Protein AF-A0A920IAW0-F1 (afdb_monomer_lite)

pLDDT: mean 85.75, std 12.84, range [50.53, 95.38]

Foldseek 3Di:
DADDVPDPFADFDFDDDQKTATDDRNAGAAWIFGADPVRHTDDIAGDDRNHTDDDPPPPPD

Sequence (61 aa):
MFYLKFSDIPFSGELEGIQQGLVSEGK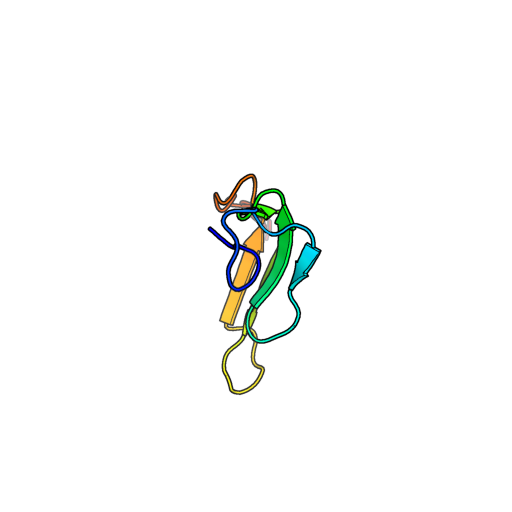KQGQWLEFWVTGQLKNKGEYNNGKKKWVVAFVLH

Secondary structure (DSSP, 8-state):
--B-TTSSSBP-EEE-SSEEEEEETTEEEEEEEEE-TTS-EEEEEEEETTEEE--------

Radius of gyration: 13.48 Å; chains: 1; bounding box: 40×33×23 Å

Structure (mmCIF, N/CA/C/O backbone):
data_AF-A0A920IAW0-F1
#
_entry.id   AF-A0A920IAW0-F1
#
loop_
_atom_site.group_PDB
_atom_site.id
_atom_site.type_symbol
_atom_site.label_atom_id
_atom_site.label_alt_id
_atom_site.label_comp_id
_atom_site.label_asym_id
_atom_site.label_entity_id
_atom_site.label_seq_id
_atom_site.pdbx_PDB_ins_code
_atom_site.Cartn_x
_atom_site.Cartn_y
_atom_site.Cartn_z
_atom_site.occupancy
_atom_site.B_iso_or_equiv
_atom_site.auth_seq_id
_atom_site.auth_comp_id
_atom_site.auth_asym_id
_atom_site.auth_atom_id
_atom_site.pdbx_PDB_model_num
ATOM 1 N N . MET A 1 1 ? -12.599 0.957 0.554 1.00 72.94 1 MET A N 1
ATOM 2 C CA . MET A 1 1 ? -12.698 -0.001 1.672 1.00 72.94 1 MET A CA 1
ATOM 3 C C . MET A 1 1 ? -12.418 -1.397 1.137 1.00 72.94 1 MET A C 1
ATOM 5 O O . MET A 1 1 ? -12.822 -1.668 0.013 1.00 72.94 1 MET A O 1
ATOM 9 N N . PHE A 1 2 ? -11.733 -2.240 1.910 1.00 80.31 2 PHE A N 1
ATOM 10 C CA . PHE A 1 2 ? -11.464 -3.649 1.606 1.00 80.31 2 PHE A CA 1
ATOM 11 C C . PHE A 1 2 ? -12.412 -4.558 2.400 1.00 80.31 2 PHE A C 1
ATOM 13 O O . PHE A 1 2 ? -12.601 -4.352 3.599 1.00 80.31 2 PHE A O 1
ATOM 20 N N . TYR A 1 3 ? -12.962 -5.574 1.743 1.00 83.06 3 TYR A N 1
ATOM 21 C CA . TYR A 1 3 ? -13.899 -6.540 2.322 1.00 83.06 3 TYR A CA 1
ATOM 22 C C . TYR A 1 3 ? -13.446 -7.963 2.000 1.00 83.06 3 TYR A C 1
ATOM 24 O O . TYR A 1 3 ? -12.764 -8.183 0.993 1.00 83.06 3 TYR A O 1
ATOM 32 N N . LEU A 1 4 ? -13.828 -8.929 2.838 1.00 77.31 4 LEU A N 1
ATOM 33 C CA . LEU A 1 4 ? -13.663 -10.344 2.510 1.00 77.31 4 LEU A CA 1
ATOM 34 C C . LEU A 1 4 ? -14.512 -10.696 1.280 1.00 77.31 4 LEU A C 1
ATOM 36 O O . LEU A 1 4 ? -15.627 -10.205 1.106 1.00 77.31 4 LEU A O 1
ATOM 40 N N . LYS A 1 5 ? -13.982 -11.552 0.401 1.00 82.06 5 LYS A N 1
ATOM 41 C CA . LYS A 1 5 ? -14.678 -11.943 -0.830 1.00 82.06 5 LYS A CA 1
ATOM 42 C C . LYS A 1 5 ? -16.035 -12.570 -0.472 1.00 82.06 5 LYS A C 1
ATOM 44 O O . LYS A 1 5 ? -16.070 -13.561 0.249 1.00 82.06 5 LYS A O 1
ATOM 49 N N . PHE A 1 6 ? -17.118 -11.999 -1.005 1.00 82.94 6 PHE A N 1
ATOM 50 C CA . PHE A 1 6 ? -18.513 -12.408 -0.762 1.00 82.94 6 PHE A CA 1
ATOM 51 C C . PHE A 1 6 ? -19.033 -12.193 0.671 1.00 82.94 6 PHE A C 1
ATOM 53 O O . PHE A 1 6 ? -19.941 -12.897 1.104 1.00 82.94 6 PHE A O 1
ATOM 60 N N . SER A 1 7 ? -18.480 -11.230 1.409 1.00 83.19 7 SER A N 1
ATOM 61 C CA . SER A 1 7 ? -18.940 -10.883 2.754 1.00 83.19 7 SER A CA 1
ATOM 62 C C . SER A 1 7 ? -18.933 -9.369 2.975 1.00 83.19 7 SER A C 1
ATOM 64 O O . SER A 1 7 ? -18.107 -8.660 2.405 1.00 83.19 7 SER A O 1
ATOM 66 N N . ASP A 1 8 ? -19.814 -8.888 3.853 1.00 86.19 8 ASP A N 1
ATOM 67 C CA . ASP A 1 8 ? -19.827 -7.499 4.337 1.00 86.19 8 ASP A CA 1
ATOM 68 C C . ASP A 1 8 ? -18.832 -7.265 5.488 1.00 86.19 8 ASP A C 1
ATOM 70 O O . ASP A 1 8 ? -18.727 -6.164 6.033 1.00 86.19 8 ASP A O 1
ATOM 74 N N . ILE A 1 9 ? -18.076 -8.300 5.869 1.00 84.56 9 ILE A N 1
ATOM 75 C CA . ILE A 1 9 ? -17.059 -8.214 6.913 1.00 84.56 9 I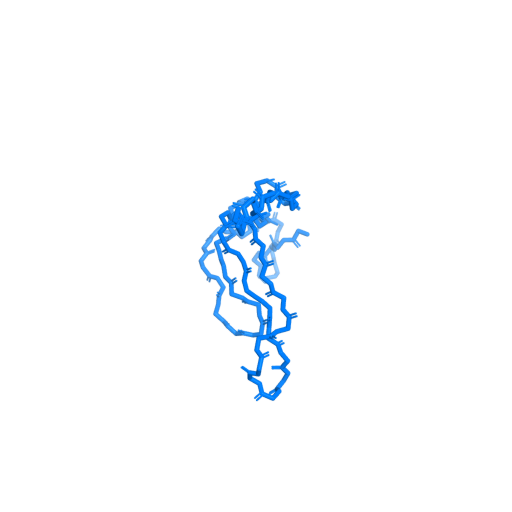LE A CA 1
ATOM 76 C C . ILE A 1 9 ? -15.843 -7.450 6.362 1.00 84.56 9 ILE A C 1
ATOM 78 O O . ILE A 1 9 ? -15.242 -7.873 5.362 1.00 84.56 9 ILE A O 1
ATOM 82 N N . PRO A 1 10 ? -15.446 -6.335 7.001 1.00 86.38 10 PRO A N 1
ATOM 83 C CA . PRO A 1 10 ? -14.265 -5.596 6.592 1.00 86.38 10 PRO A CA 1
ATOM 84 C C . PRO A 1 10 ? -13.008 -6.452 6.768 1.00 86.38 10 PRO A C 1
ATOM 86 O O . PRO A 1 10 ? -12.833 -7.135 7.776 1.00 86.38 10 PRO A O 1
ATOM 89 N N . PHE A 1 11 ? -12.117 -6.401 5.781 1.00 89.00 11 PHE A N 1
ATOM 90 C CA . PHE A 1 11 ? -10.875 -7.169 5.822 1.00 89.00 11 PHE A CA 1
ATOM 91 C C . PHE A 1 11 ? -9.877 -6.558 6.816 1.00 89.00 11 PHE A C 1
ATOM 93 O O . PHE A 1 11 ? -9.705 -5.337 6.851 1.00 89.00 11 PHE A O 1
ATOM 100 N N . SER A 1 12 ? -9.181 -7.414 7.563 1.00 90.44 12 SER A N 1
ATOM 101 C CA . SER A 1 12 ? -8.045 -7.051 8.411 1.00 90.44 12 SER A CA 1
ATOM 102 C C . SER A 1 12 ? -6.909 -8.035 8.154 1.00 90.44 12 SER A C 1
ATOM 104 O O . SER A 1 12 ? -7.106 -9.244 8.259 1.00 90.44 12 SER A O 1
ATOM 106 N N . GLY A 1 13 ? -5.738 -7.521 7.797 1.00 90.88 13 GLY A N 1
ATOM 107 C CA . GLY A 1 13 ? -4.584 -8.329 7.422 1.00 90.88 13 GLY A CA 1
ATOM 108 C C . GLY A 1 13 ? -3.619 -7.579 6.513 1.00 90.88 13 GLY A C 1
ATOM 109 O O . GLY A 1 13 ? -3.839 -6.418 6.159 1.00 90.88 13 GLY A O 1
ATOM 110 N N . GLU A 1 14 ? -2.538 -8.249 6.144 1.00 92.12 14 GLU A N 1
ATOM 111 C CA . GLU A 1 14 ? -1.527 -7.713 5.236 1.00 92.12 14 GLU A CA 1
ATOM 112 C C . GLU A 1 14 ? -1.907 -8.024 3.786 1.00 92.12 14 GLU A C 1
ATOM 114 O O . GLU A 1 14 ? -2.346 -9.129 3.464 1.00 92.12 14 GLU A O 1
ATOM 119 N N . LEU A 1 15 ? -1.785 -7.026 2.910 1.00 92.06 15 LEU A N 1
ATOM 120 C CA . LEU A 1 15 ? -1.873 -7.236 1.469 1.00 92.06 15 LEU A CA 1
ATOM 121 C C . LEU A 1 15 ? -0.478 -7.434 0.892 1.00 92.06 15 LEU A C 1
ATOM 123 O O . LEU A 1 15 ? 0.434 -6.653 1.164 1.00 92.06 15 LEU A O 1
ATOM 127 N N . GLU A 1 16 ? -0.357 -8.433 0.025 1.00 87.81 16 GLU A N 1
ATOM 128 C CA . GLU A 1 16 ? 0.832 -8.705 -0.771 1.00 87.81 16 GLU A CA 1
ATOM 129 C C . GLU A 1 16 ? 0.463 -8.633 -2.263 1.00 87.81 16 GLU A C 1
ATOM 131 O O . GLU A 1 16 ? -0.533 -9.213 -2.698 1.00 87.81 16 GLU A O 1
ATOM 136 N N . GLY A 1 17 ? 1.224 -7.877 -3.062 1.00 90.69 17 GLY A N 1
ATOM 137 C CA . GLY A 1 17 ? 0.982 -7.704 -4.499 1.00 90.69 17 GLY A CA 1
ATOM 138 C C . GLY A 1 17 ? 1.330 -6.300 -4.998 1.00 90.69 17 GLY A C 1
ATOM 139 O O . GLY A 1 17 ? 2.237 -5.654 -4.485 1.00 90.69 17 GLY A O 1
ATOM 140 N N . ILE A 1 18 ? 0.586 -5.795 -5.989 1.00 93.00 18 ILE A N 1
ATOM 141 C CA . ILE A 1 18 ? 0.758 -4.421 -6.511 1.00 93.00 18 ILE A CA 1
ATOM 142 C C . ILE A 1 18 ? 0.411 -3.333 -5.485 1.00 93.00 18 ILE A C 1
ATOM 144 O O . ILE A 1 18 ? 0.817 -2.184 -5.636 1.00 93.00 18 ILE A O 1
ATOM 148 N N . GLN A 1 19 ? -0.342 -3.690 -4.448 1.00 93.44 19 GLN A N 1
ATOM 149 C CA . GLN A 1 19 ? -0.565 -2.877 -3.264 1.00 93.44 19 GLN A CA 1
ATOM 150 C C . GLN A 1 19 ? -0.115 -3.689 -2.059 1.00 93.44 19 GLN A C 1
ATOM 152 O O . GLN A 1 19 ? -0.647 -4.772 -1.827 1.00 93.44 19 GLN A O 1
ATOM 157 N N . GLN A 1 20 ? 0.850 -3.159 -1.315 1.00 95.00 20 GLN A N 1
ATOM 158 C CA . GLN A 1 20 ? 1.361 -3.782 -0.102 1.00 95.00 20 GLN A CA 1
ATOM 159 C C . GLN A 1 20 ? 1.136 -2.873 1.093 1.00 95.00 20 GLN A C 1
ATOM 161 O O . GLN A 1 20 ? 1.361 -1.662 1.013 1.00 95.00 20 GLN A O 1
ATOM 166 N N . GLY A 1 21 ? 0.701 -3.464 2.199 1.00 93.88 21 GLY A N 1
ATOM 167 C CA . GLY A 1 21 ? 0.504 -2.749 3.450 1.00 93.88 21 GLY A CA 1
ATOM 168 C C . GLY A 1 21 ? -0.543 -3.394 4.344 1.00 93.88 21 GLY A C 1
ATOM 169 O O . GLY A 1 21 ? -1.216 -4.357 3.972 1.00 93.88 21 GLY A O 1
ATOM 170 N N . LEU A 1 22 ? -0.681 -2.828 5.538 1.00 94.31 22 LEU A N 1
ATOM 171 C CA . LEU A 1 22 ? -1.618 -3.311 6.540 1.00 94.31 22 LEU A CA 1
ATOM 172 C C . LEU A 1 22 ? -3.009 -2.731 6.292 1.00 94.31 22 LEU A C 1
ATOM 174 O O . LEU A 1 22 ? -3.184 -1.512 6.198 1.00 94.31 22 LEU A O 1
ATOM 178 N N . VAL A 1 23 ? -4.014 -3.596 6.241 1.00 94.31 23 VAL A N 1
ATOM 179 C CA . VAL A 1 23 ? -5.425 -3.222 6.281 1.00 94.31 23 VAL A CA 1
ATOM 180 C C . VAL A 1 23 ? -5.971 -3.534 7.669 1.00 94.31 23 VAL A C 1
ATOM 182 O O . VAL A 1 23 ? -5.770 -4.627 8.190 1.00 94.31 23 VAL A O 1
ATOM 185 N N . SER A 1 24 ? -6.696 -2.587 8.253 1.00 92.50 24 SER A N 1
ATOM 186 C CA . SER A 1 24 ? -7.491 -2.808 9.460 1.00 92.50 24 SER A CA 1
ATOM 187 C C . SER A 1 24 ? -8.882 -2.225 9.256 1.00 92.50 24 SER A C 1
ATOM 189 O O . SER A 1 24 ? -9.009 -1.104 8.753 1.00 92.50 24 SER A O 1
ATOM 191 N N . GLU A 1 25 ? -9.916 -3.005 9.571 1.00 91.38 25 GLU A N 1
ATOM 192 C CA . GLU A 1 25 ? -11.326 -2.638 9.366 1.00 91.38 25 GLU A CA 1
ATOM 193 C C . GLU A 1 25 ? -11.604 -2.138 7.935 1.00 91.38 25 GLU A C 1
ATOM 195 O O . GLU A 1 25 ? -12.314 -1.158 7.692 1.00 91.38 25 GLU A O 1
ATOM 200 N N . GLY A 1 26 ? -10.993 -2.800 6.951 1.00 89.81 26 GLY A N 1
ATOM 201 C CA . GLY 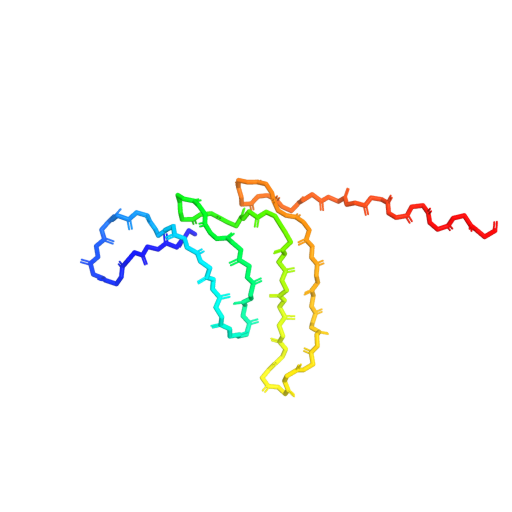A 1 26 ? -11.150 -2.472 5.541 1.00 89.81 26 GLY A CA 1
ATOM 202 C C . GLY A 1 26 ? -10.459 -1.177 5.112 1.00 89.81 26 GLY A C 1
ATOM 203 O O . GLY A 1 26 ? -10.724 -0.676 4.014 1.00 89.81 26 GLY A O 1
ATOM 204 N N . LYS A 1 27 ? -9.575 -0.606 5.935 1.00 92.62 27 LYS A N 1
ATOM 205 C CA . LYS A 1 27 ? -8.881 0.657 5.659 1.00 92.62 27 LYS A CA 1
ATOM 206 C C . LYS A 1 27 ? -7.367 0.509 5.741 1.00 92.62 27 LYS A C 1
ATOM 208 O O . LYS A 1 27 ? -6.840 -0.219 6.575 1.00 92.62 27 LYS A O 1
ATOM 213 N N . LYS A 1 28 ? -6.667 1.265 4.889 1.00 93.81 28 LYS A N 1
ATOM 214 C CA . LYS A 1 28 ? -5.200 1.341 4.870 1.00 93.81 28 LYS A CA 1
ATOM 215 C C . LYS A 1 28 ? -4.661 1.866 6.210 1.00 93.81 28 LYS A C 1
ATOM 217 O O . LYS A 1 28 ? -5.125 2.908 6.687 1.00 93.81 28 LYS A O 1
ATOM 222 N N . GLN A 1 29 ? -3.678 1.172 6.772 1.00 94.88 29 GLN A N 1
ATOM 223 C CA . GLN A 1 29 ? -2.934 1.530 7.978 1.00 94.88 29 GLN A CA 1
ATOM 224 C C . GLN A 1 29 ? -1.420 1.405 7.780 1.00 94.88 29 GLN A C 1
ATOM 226 O O . GLN A 1 29 ? -0.950 0.527 7.061 1.00 94.88 29 GLN A O 1
ATOM 231 N N . GLY A 1 30 ? -0.661 2.267 8.454 1.00 91.69 30 GLY A N 1
ATOM 232 C CA . GLY A 1 30 ? 0.799 2.245 8.452 1.00 91.69 30 GLY A CA 1
ATOM 233 C C . GLY A 1 30 ? 1.407 2.567 7.087 1.00 91.69 30 GLY A C 1
ATOM 234 O O . GLY A 1 30 ? 0.833 3.315 6.294 1.00 91.69 30 GLY A O 1
ATOM 235 N N . GLN A 1 31 ? 2.592 2.025 6.814 1.00 93.75 31 GLN A N 1
ATOM 236 C CA . GLN A 1 31 ? 3.257 2.199 5.523 1.00 93.75 31 GLN A CA 1
ATOM 237 C C . GLN A 1 31 ? 2.531 1.405 4.437 1.00 93.75 31 GLN A C 1
ATOM 239 O O . GLN A 1 31 ? 2.224 0.227 4.607 1.00 93.75 31 GLN A O 1
ATOM 244 N N . TRP A 1 32 ? 2.284 2.063 3.312 1.00 94.56 32 TRP A N 1
ATOM 245 C CA . TRP A 1 32 ? 1.724 1.458 2.116 1.00 94.56 32 TRP A CA 1
ATOM 246 C C . TRP A 1 32 ? 2.620 1.713 0.926 1.00 94.56 32 TRP A C 1
ATOM 248 O O . TRP A 1 32 ? 3.054 2.845 0.687 1.00 94.56 32 TRP A O 1
ATOM 258 N N . LEU A 1 33 ? 2.824 0.654 0.158 1.00 94.94 33 LEU A N 1
ATOM 259 C CA . LEU A 1 33 ? 3.570 0.655 -1.082 1.00 94.94 33 LEU A CA 1
ATOM 260 C C . LEU A 1 33 ? 2.619 0.305 -2.222 1.00 94.94 33 LEU A C 1
ATOM 262 O O . LEU A 1 33 ? 1.739 -0.546 -2.104 1.00 94.94 33 LEU A O 1
ATOM 266 N N . GLU A 1 34 ? 2.796 0.994 -3.335 1.00 93.38 34 GLU A N 1
ATOM 267 C CA . GLU A 1 34 ? 2.103 0.729 -4.584 1.00 93.38 34 GLU A CA 1
ATOM 268 C C . GLU A 1 34 ? 3.151 0.524 -5.661 1.00 93.38 34 GLU A C 1
ATOM 270 O O . GLU A 1 34 ? 4.072 1.332 -5.790 1.00 93.38 34 GLU A O 1
ATOM 275 N N . PHE A 1 35 ? 2.997 -0.536 -6.442 1.00 93.81 35 PHE A N 1
ATOM 276 C CA . PHE A 1 35 ? 3.920 -0.921 -7.496 1.00 93.81 35 PHE A CA 1
ATOM 277 C C . PHE A 1 35 ? 3.227 -0.864 -8.852 1.00 93.81 35 PHE A C 1
ATOM 279 O O . PHE A 1 35 ? 2.014 -1.054 -8.979 1.00 93.81 35 PHE A O 1
ATOM 286 N N . TRP A 1 36 ? 4.008 -0.600 -9.890 1.00 94.12 36 TRP A N 1
ATOM 287 C CA . TRP A 1 36 ? 3.593 -0.871 -11.258 1.00 94.12 36 TRP A CA 1
ATOM 288 C C . TRP A 1 36 ? 3.528 -2.380 -11.504 1.00 94.12 36 TRP A C 1
ATOM 290 O O . TRP A 1 36 ? 4.161 -3.161 -10.798 1.00 94.12 36 TRP A O 1
ATOM 300 N N . VAL A 1 37 ? 2.830 -2.794 -12.565 1.00 94.12 37 VAL A N 1
ATOM 301 C CA . VAL A 1 37 ? 2.829 -4.202 -13.018 1.00 94.12 37 VAL A CA 1
ATOM 302 C C . VAL A 1 37 ? 4.250 -4.681 -13.351 1.00 94.12 37 VAL A C 1
ATOM 304 O O . VAL A 1 37 ? 4.553 -5.860 -13.233 1.00 94.12 37 VAL A O 1
ATOM 307 N N . THR A 1 38 ? 5.148 -3.753 -13.693 1.00 95.06 38 THR A N 1
ATOM 308 C CA . THR A 1 38 ? 6.581 -4.004 -13.901 1.00 95.06 38 THR A CA 1
ATOM 309 C C . THR A 1 38 ? 7.361 -4.282 -12.608 1.00 95.06 38 THR A C 1
ATOM 311 O O . THR A 1 38 ? 8.558 -4.540 -12.674 1.00 95.06 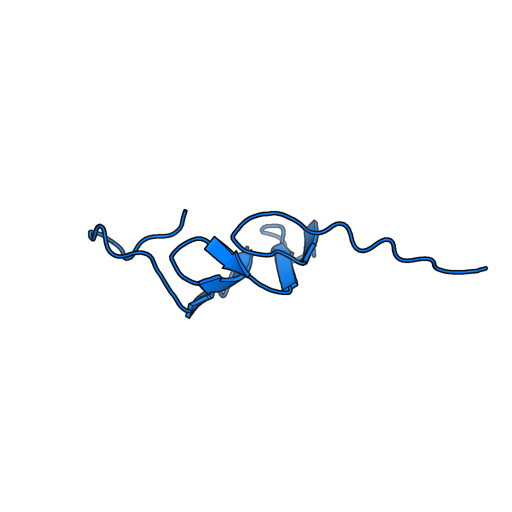38 THR A O 1
ATOM 314 N N . GLY A 1 39 ? 6.728 -4.188 -11.434 1.00 92.75 39 GLY A N 1
ATOM 315 C CA . GLY A 1 39 ? 7.354 -4.372 -10.120 1.00 92.75 39 GLY A CA 1
ATOM 316 C C . GLY A 1 39 ? 8.067 -3.133 -9.569 1.00 92.75 39 GLY A C 1
ATOM 317 O O . GLY A 1 39 ? 8.545 -3.153 -8.439 1.00 92.75 39 GLY A O 1
ATOM 318 N N . GLN A 1 40 ? 8.132 -2.032 -10.323 1.00 95.38 40 GLN A N 1
ATOM 319 C CA . GLN A 1 40 ? 8.762 -0.792 -9.856 1.00 95.38 40 GLN A CA 1
ATOM 320 C C . GLN A 1 40 ? 7.875 -0.053 -8.850 1.00 95.38 40 GLN A C 1
ATOM 322 O O . GLN A 1 40 ? 6.659 0.035 -9.038 1.00 95.38 40 GLN A O 1
ATOM 327 N N . LEU A 1 41 ? 8.485 0.532 -7.813 1.00 93.06 41 LEU A N 1
ATOM 328 C CA . LEU A 1 41 ? 7.770 1.331 -6.819 1.00 93.06 41 LEU A CA 1
ATOM 329 C C . LEU A 1 41 ? 7.143 2.562 -7.486 1.00 93.06 41 LEU A C 1
ATOM 331 O O . LEU A 1 41 ? 7.836 3.448 -7.980 1.00 93.06 41 LEU A O 1
ATOM 335 N N . LYS A 1 42 ? 5.815 2.617 -7.467 1.00 93.38 42 LYS A N 1
ATOM 336 C CA . LYS A 1 42 ? 5.013 3.718 -7.998 1.00 93.38 42 LYS A CA 1
ATOM 337 C C . LYS A 1 42 ? 4.772 4.793 -6.948 1.00 93.38 42 LYS A C 1
ATOM 339 O O . LYS A 1 42 ? 4.832 5.979 -7.253 1.00 93.38 42 LYS A O 1
ATOM 344 N N . ASN A 1 43 ? 4.436 4.391 -5.726 1.00 91.31 43 ASN A N 1
ATOM 345 C CA . ASN A 1 43 ? 4.050 5.315 -4.667 1.00 91.31 43 ASN A CA 1
ATOM 346 C C . ASN A 1 43 ? 4.330 4.692 -3.300 1.00 91.31 43 ASN A C 1
ATOM 348 O O . ASN A 1 43 ? 4.193 3.485 -3.115 1.00 91.31 43 ASN A O 1
ATOM 352 N N . LYS A 1 44 ? 4.690 5.539 -2.338 1.00 93.06 44 LYS A N 1
ATOM 353 C CA . LYS A 1 44 ? 4.783 5.173 -0.928 1.00 93.06 44 LYS A CA 1
ATOM 354 C C . LYS A 1 44 ? 4.116 6.235 -0.072 1.00 93.06 44 LYS A C 1
ATOM 356 O O . LYS A 1 44 ? 4.126 7.425 -0.402 1.00 93.06 44 LYS A O 1
ATOM 361 N N . GLY A 1 45 ? 3.527 5.818 1.034 1.00 91.88 45 GLY A N 1
ATOM 362 C CA . GLY A 1 45 ? 2.940 6.746 1.983 1.00 91.88 45 GLY A CA 1
ATOM 363 C C . GLY A 1 45 ? 2.531 6.067 3.268 1.00 91.88 45 GLY A C 1
ATOM 364 O O . GLY A 1 45 ? 2.268 4.870 3.292 1.00 91.88 45 GLY A O 1
ATOM 365 N N . GLU A 1 46 ? 2.435 6.860 4.322 1.00 92.94 46 GLU A N 1
ATOM 366 C CA . GLU A 1 46 ? 1.872 6.414 5.584 1.00 92.94 46 GLU A CA 1
ATOM 367 C C . GLU A 1 46 ? 0.370 6.700 5.594 1.00 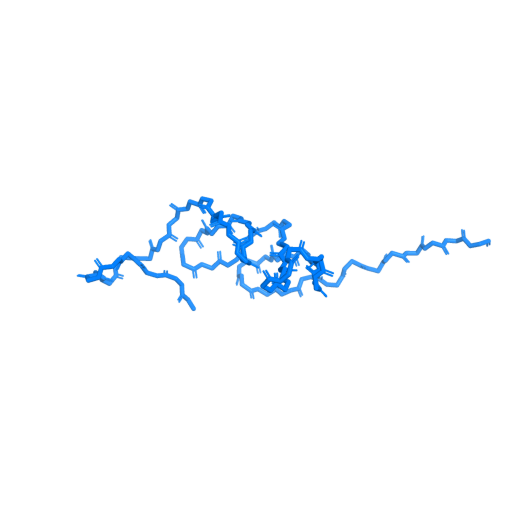92.94 46 GLU A C 1
ATOM 369 O O . GLU A 1 46 ? -0.064 7.776 5.185 1.00 92.94 46 GLU A O 1
ATOM 374 N N . TYR A 1 47 ? -0.437 5.749 6.043 1.00 92.69 47 TYR A N 1
ATOM 375 C CA . TYR A 1 47 ? -1.884 5.866 6.130 1.00 92.69 47 TYR A CA 1
ATOM 376 C C . TYR A 1 47 ? -2.338 5.655 7.566 1.00 92.69 47 TYR A C 1
ATOM 378 O O . TYR A 1 47 ? -1.839 4.783 8.270 1.00 92.69 47 TYR A O 1
ATOM 386 N N . ASN A 1 48 ? -3.319 6.444 7.990 1.00 92.69 48 ASN A N 1
ATOM 387 C CA . ASN A 1 48 ? -4.046 6.205 9.223 1.00 92.69 48 ASN A CA 1
ATOM 388 C C . ASN A 1 48 ? -5.543 6.204 8.925 1.00 92.69 48 ASN A C 1
ATOM 390 O O . ASN A 1 48 ? -6.075 7.187 8.402 1.00 92.69 48 ASN A O 1
ATOM 394 N N . ASN A 1 49 ? -6.215 5.092 9.229 1.00 91.31 49 ASN A N 1
ATOM 395 C CA . ASN A 1 49 ? -7.656 4.930 9.047 1.00 91.31 49 ASN A CA 1
ATOM 396 C C . ASN A 1 49 ? -8.104 5.272 7.607 1.00 91.31 49 ASN A C 1
ATOM 398 O O . ASN A 1 49 ? -9.110 5.946 7.385 1.00 91.31 49 ASN A O 1
ATOM 402 N N . GLY A 1 50 ? -7.308 4.855 6.613 1.00 89.19 50 GLY A N 1
ATOM 403 C CA . GLY A 1 50 ? -7.555 5.104 5.191 1.00 89.19 50 GLY A CA 1
ATOM 404 C C . GLY A 1 50 ? -7.146 6.491 4.683 1.00 89.19 50 GLY A C 1
ATOM 405 O O . GLY A 1 50 ? -7.225 6.732 3.480 1.00 89.19 50 GLY A O 1
ATOM 406 N N . LYS A 1 51 ? -6.673 7.394 5.549 1.00 90.06 51 LYS A N 1
ATOM 407 C CA . LYS A 1 51 ? -6.212 8.735 5.164 1.00 90.06 51 LYS A CA 1
ATOM 408 C C . LYS A 1 51 ? -4.693 8.763 5.055 1.00 90.06 51 LYS A C 1
ATOM 410 O O . LYS A 1 51 ? -4.005 8.385 6.000 1.00 90.06 51 LYS A O 1
ATOM 415 N N . LYS A 1 52 ? -4.173 9.233 3.918 1.00 88.31 52 LYS A N 1
ATOM 416 C CA . LYS A 1 52 ? -2.731 9.424 3.726 1.00 88.31 52 LYS A CA 1
ATOM 417 C C . LYS A 1 52 ? -2.249 10.522 4.676 1.00 88.31 52 LYS A C 1
ATOM 419 O O . LYS A 1 52 ? -2.711 11.659 4.588 1.00 88.31 52 LYS A O 1
ATOM 424 N N . LYS A 1 53 ? -1.327 10.187 5.573 1.00 84.81 53 LYS A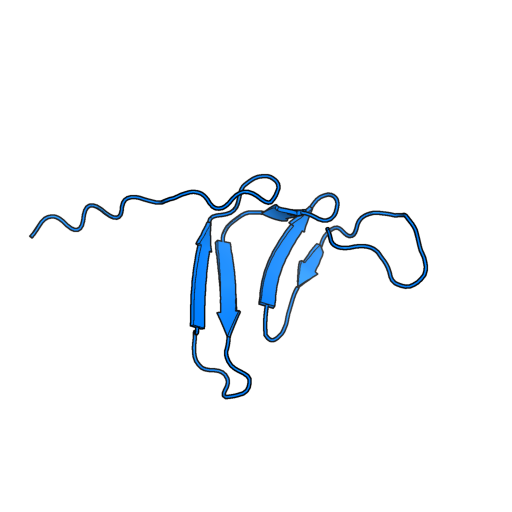 N 1
ATOM 425 C CA . LYS A 1 53 ? -0.527 11.168 6.296 1.00 84.81 53 LYS A CA 1
ATOM 426 C C . LYS A 1 53 ? 0.533 11.717 5.349 1.00 84.81 53 LYS A C 1
ATOM 428 O O . LYS A 1 53 ? 1.232 10.969 4.664 1.00 84.81 53 LYS A O 1
ATOM 433 N N . TRP A 1 54 ? 0.668 13.035 5.337 1.00 67.50 54 TRP A N 1
ATOM 434 C CA . TRP A 1 54 ? 1.833 13.680 4.754 1.00 67.50 54 TRP A CA 1
ATOM 435 C C . TRP A 1 54 ? 2.935 13.679 5.804 1.00 67.50 54 TRP A C 1
ATOM 437 O O . TRP A 1 54 ? 2.874 14.423 6.778 1.00 67.50 54 TRP A O 1
ATOM 447 N N . VAL A 1 55 ? 3.924 12.811 5.621 1.00 59.34 55 VAL A N 1
ATOM 448 C CA . VAL A 1 55 ? 5.190 12.944 6.336 1.00 59.34 55 VAL A CA 1
ATOM 449 C C . VAL A 1 55 ? 5.950 14.048 5.613 1.00 59.34 55 VAL A C 1
ATOM 451 O O . VAL A 1 55 ? 6.402 13.850 4.485 1.00 59.34 55 VAL A O 1
ATOM 454 N N . VAL A 1 56 ? 6.032 15.233 6.221 1.00 53.91 56 VAL A N 1
ATOM 455 C CA . VAL A 1 56 ? 6.958 16.269 5.758 1.00 53.91 56 VAL A CA 1
ATOM 456 C C . VAL A 1 56 ? 8.351 15.743 6.074 1.00 53.91 56 VAL A C 1
ATOM 458 O O . VAL A 1 56 ? 8.825 15.835 7.204 1.00 53.91 56 VAL A O 1
ATOM 461 N N . ALA A 1 57 ? 8.978 15.095 5.096 1.00 51.47 57 ALA A N 1
ATOM 462 C CA . ALA A 1 57 ? 10.387 14.768 5.177 1.00 51.47 57 ALA A CA 1
ATOM 463 C C . ALA A 1 57 ? 11.152 16.089 5.043 1.00 51.47 57 ALA A C 1
ATOM 465 O O . ALA A 1 57 ? 11.465 16.524 3.938 1.00 51.47 57 ALA A O 1
ATOM 466 N N . PHE A 1 58 ? 11.403 16.758 6.169 1.00 52.28 58 PHE A N 1
ATOM 467 C CA . PHE A 1 58 ? 12.431 17.787 6.232 1.00 52.28 58 PHE A CA 1
ATOM 468 C C . PHE A 1 58 ? 13.774 17.081 6.041 1.00 52.28 58 PHE A C 1
ATOM 470 O O . PHE A 1 58 ? 14.415 16.660 6.999 1.00 52.28 58 PHE A O 1
ATOM 477 N N . VAL A 1 59 ? 14.180 16.888 4.788 1.00 50.53 59 VAL A N 1
ATOM 478 C CA . VAL A 1 59 ? 15.584 16.639 4.475 1.00 50.53 59 VAL A CA 1
ATOM 479 C C . VAL A 1 59 ? 16.244 18.011 4.526 1.00 50.53 59 VAL A C 1
ATOM 481 O O . VAL A 1 59 ? 16.231 18.746 3.540 1.00 50.53 59 VAL A O 1
ATOM 484 N N . LEU A 1 60 ? 16.722 18.394 5.712 1.00 50.78 60 LEU A N 1
ATOM 485 C CA . LEU A 1 60 ? 17.623 19.535 5.857 1.00 50.78 60 LEU A CA 1
ATOM 486 C C . LEU A 1 60 ? 18.857 19.246 4.986 1.00 50.78 60 LEU A C 1
ATOM 488 O O . LEU A 1 60 ? 19.509 18.220 5.183 1.00 50.78 60 LEU A O 1
ATOM 492 N N . HIS A 1 61 ? 19.089 20.098 3.984 1.00 56.06 61 HIS A N 1
ATOM 493 C CA . HIS A 1 61 ? 20.382 20.223 3.307 1.00 56.06 61 HIS A CA 1
ATOM 494 C C . HIS A 1 61 ? 21.267 21.178 4.102 1.00 56.06 61 HIS A C 1
ATOM 496 O O . HIS A 1 61 ? 20.703 22.143 4.671 1.00 56.06 61 HIS A O 1
#